Protein AF-A0AAV6VQ07-F1 (afdb_monomer_lite)

Secondary structure (DSSP, 8-state):
--EEEEEEEEEE-TTT--EEEEEEEEEEEEETTTEEEEEEEEPPPTTS--S--PPPHHHHHHHHHHHHT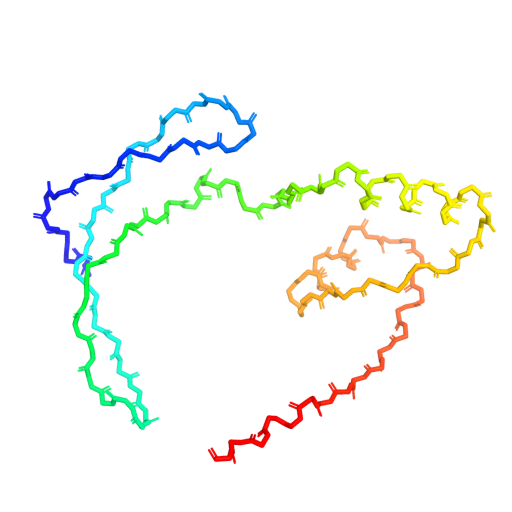TPPP-----HHHHHHHHHH--S----------------

Radius of gyration: 20.07 Å; chains: 1; bounding box: 42×41×46 Å

Structure (mmCIF, N/CA/C/O backbone):
data_AF-A0AAV6VQ07-F1
#
_entry.id   AF-A0AAV6VQ07-F1
#
loop_
_atom_site.group_PDB
_atom_site.id
_atom_site.type_symbol
_atom_site.label_atom_id
_atom_site.label_alt_id
_atom_site.label_comp_id
_atom_site.label_asym_id
_atom_site.label_entity_id
_atom_site.label_seq_id
_atom_site.pdbx_PDB_ins_code
_atom_site.Cartn_x
_atom_site.Cartn_y
_atom_site.Cartn_z
_atom_site.occupancy
_atom_site.B_iso_or_equiv
_atom_site.auth_seq_id
_atom_site.auth_comp_id
_atom_site.auth_asym_id
_atom_site.auth_atom_id
_atom_site.pdbx_PDB_model_num
ATOM 1 N N . MET A 1 1 ? -23.800 -0.566 6.906 1.00 53.81 1 MET A N 1
ATOM 2 C CA . MET A 1 1 ? -23.339 0.775 7.315 1.00 53.81 1 MET A CA 1
ATOM 3 C C . MET A 1 1 ? -21.974 0.573 7.939 1.00 53.81 1 MET A C 1
ATOM 5 O O . MET A 1 1 ? -21.853 -0.316 8.771 1.00 53.81 1 MET A O 1
ATOM 9 N N . GLU A 1 2 ? -20.950 1.256 7.445 1.00 67.69 2 GLU A N 1
ATOM 10 C CA . GLU A 1 2 ? -19.581 1.112 7.952 1.00 67.69 2 GLU A CA 1
ATOM 11 C C . GLU A 1 2 ? -19.479 1.786 9.331 1.00 67.69 2 GLU A C 1
ATOM 13 O O . GLU A 1 2 ? -19.973 2.901 9.507 1.00 67.69 2 GLU A O 1
ATOM 18 N N . ASP A 1 3 ? -18.890 1.100 10.318 1.00 87.06 3 ASP A N 1
ATOM 19 C CA . ASP A 1 3 ? -18.737 1.598 11.696 1.00 87.06 3 ASP A CA 1
ATOM 20 C C . ASP A 1 3 ? -17.501 2.506 11.798 1.00 87.06 3 ASP A C 1
ATOM 22 O O . ASP A 1 3 ? -16.455 2.146 12.351 1.00 87.06 3 ASP A O 1
ATOM 26 N N . TYR A 1 4 ? -17.599 3.670 11.155 1.00 90.88 4 TYR A N 1
ATOM 27 C CA . TYR A 1 4 ? -16.566 4.698 11.177 1.00 90.88 4 TYR A CA 1
ATOM 28 C C . TYR A 1 4 ? -16.308 5.184 12.601 1.00 90.88 4 TYR A C 1
ATOM 30 O O . TYR A 1 4 ? -17.229 5.523 13.340 1.00 90.88 4 TYR A O 1
ATOM 38 N N . THR A 1 5 ? -15.035 5.281 12.982 1.00 93.56 5 THR A N 1
ATOM 39 C CA . THR A 1 5 ? -14.655 5.710 14.335 1.00 93.56 5 THR A CA 1
ATOM 40 C C . THR A 1 5 ? -14.559 7.225 14.489 1.00 93.56 5 THR A C 1
ATOM 42 O O . THR A 1 5 ? -14.398 7.710 15.606 1.00 93.56 5 THR A O 1
ATOM 45 N N . GLY A 1 6 ? -14.624 7.971 13.380 1.00 93.44 6 GLY A N 1
ATOM 46 C CA . GLY A 1 6 ? -14.331 9.407 13.328 1.00 93.44 6 GLY A CA 1
ATOM 47 C C . GLY A 1 6 ? -12.831 9.733 13.292 1.00 93.44 6 GLY A C 1
ATOM 48 O O . GLY A 1 6 ? -12.463 10.891 13.117 1.00 93.44 6 GLY A O 1
ATOM 49 N N . GLU A 1 7 ? -11.960 8.729 13.424 1.00 94.69 7 GLU A N 1
ATOM 50 C CA . GLU A 1 7 ? -10.514 8.883 13.267 1.00 94.69 7 GLU A CA 1
ATOM 51 C C . GLU A 1 7 ? -10.121 8.825 11.784 1.00 94.69 7 GLU A C 1
ATOM 53 O O . GLU A 1 7 ? -10.799 8.207 10.957 1.00 94.69 7 GLU A O 1
ATOM 58 N N . VAL A 1 8 ? -8.984 9.439 11.455 1.00 94.75 8 VAL A N 1
ATOM 59 C CA . VAL A 1 8 ? -8.427 9.461 10.100 1.00 94.75 8 VAL A CA 1
ATOM 60 C C . VAL A 1 8 ? -6.926 9.194 10.117 1.00 94.75 8 VAL A C 1
ATOM 62 O O . VAL A 1 8 ? -6.236 9.522 11.083 1.00 94.75 8 VAL A O 1
ATOM 65 N N . VAL A 1 9 ? -6.409 8.627 9.029 1.00 94.00 9 VAL A N 1
ATOM 66 C CA . VAL A 1 9 ? -4.973 8.435 8.803 1.00 94.00 9 VAL A CA 1
ATOM 67 C C . VAL A 1 9 ? -4.545 9.106 7.503 1.00 94.00 9 VAL A C 1
ATOM 69 O O . VAL A 1 9 ? -5.254 9.054 6.501 1.00 94.00 9 VAL A O 1
ATOM 72 N N . TRP A 1 10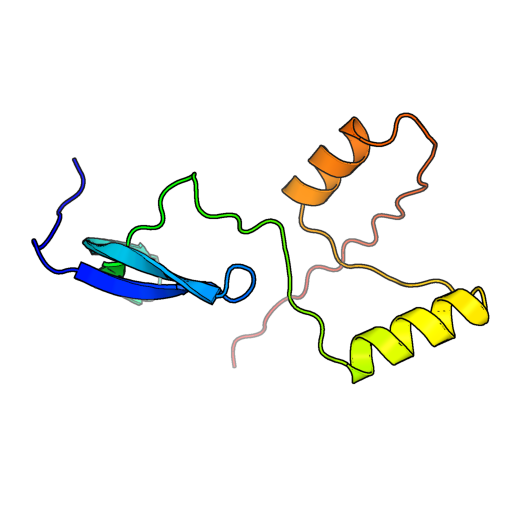 ? -3.368 9.728 7.508 1.00 92.25 10 TRP A N 1
ATOM 73 C CA . TRP A 1 10 ? -2.763 10.304 6.311 1.00 92.25 10 TRP A CA 1
ATOM 74 C C . TRP A 1 10 ? -1.761 9.324 5.718 1.00 92.25 10 TRP A C 1
ATOM 76 O O . TRP A 1 10 ? -0.778 8.963 6.363 1.00 92.25 10 TRP A O 1
ATOM 86 N N . VAL A 1 11 ? -2.004 8.899 4.482 1.00 88.25 11 VAL A N 1
ATOM 87 C CA . VAL A 1 11 ? -1.140 7.960 3.766 1.00 88.25 11 VAL A CA 1
ATOM 88 C C . VAL A 1 11 ? -0.501 8.669 2.587 1.00 88.25 11 VAL A C 1
ATOM 90 O O . VAL A 1 11 ? -1.187 9.295 1.782 1.00 88.25 11 VAL A O 1
ATOM 93 N N . LYS A 1 12 ? 0.822 8.564 2.473 1.00 87.56 12 LYS A N 1
ATOM 94 C CA . LYS A 1 12 ? 1.548 9.052 1.304 1.00 87.56 12 LYS A CA 1
ATOM 95 C C . LYS A 1 12 ? 1.450 8.019 0.186 1.00 87.56 12 LYS A C 1
ATOM 97 O O . LYS A 1 12 ? 1.900 6.888 0.360 1.00 87.56 12 LYS A O 1
ATOM 102 N N . GLN A 1 13 ? 0.873 8.396 -0.951 1.00 81.00 13 GLN A N 1
ATOM 103 C CA . GLN A 1 13 ? 0.832 7.519 -2.117 1.00 81.00 13 GLN A CA 1
ATOM 104 C C . GLN A 1 13 ? 2.215 7.430 -2.755 1.00 81.00 13 GLN A C 1
ATOM 106 O O . GLN A 1 13 ? 2.920 8.429 -2.908 1.00 81.00 13 GLN A O 1
ATOM 111 N N . ALA A 1 14 ? 2.597 6.212 -3.128 1.00 78.25 14 ALA A N 1
ATOM 112 C CA . ALA A 1 14 ? 3.947 5.936 -3.593 1.00 78.25 14 ALA A CA 1
ATOM 113 C C . ALA A 1 14 ? 4.238 6.528 -4.987 1.00 78.25 14 ALA A C 1
ATOM 115 O O . ALA A 1 14 ? 5.384 6.851 -5.276 1.00 78.25 14 ALA A O 1
ATOM 116 N N . LEU A 1 15 ? 3.206 6.701 -5.824 1.00 77.69 15 LEU A N 1
ATOM 117 C CA . LEU A 1 15 ? 3.332 7.195 -7.203 1.00 77.69 15 LEU A CA 1
ATOM 118 C C . LEU A 1 15 ? 3.115 8.703 -7.320 1.00 77.69 15 LEU A C 1
ATOM 120 O O . LEU A 1 15 ? 3.883 9.391 -7.980 1.00 77.69 15 LEU A O 1
ATOM 124 N N . GLU A 1 16 ? 2.079 9.225 -6.668 1.00 76.81 16 GLU A N 1
ATOM 125 C CA . GLU A 1 16 ? 1.625 10.599 -6.905 1.00 76.81 16 GLU A CA 1
ATOM 126 C C . GLU A 1 16 ? 2.257 11.620 -5.948 1.00 76.81 16 GLU A C 1
ATOM 128 O O . GLU A 1 16 ? 1.975 12.808 -6.045 1.00 76.81 16 GLU A O 1
ATOM 133 N N . ASN A 1 17 ? 3.100 11.180 -5.001 1.00 77.75 17 ASN A N 1
ATOM 134 C CA . ASN A 1 17 ? 3.703 11.999 -3.933 1.00 77.75 17 ASN A CA 1
ATOM 135 C C . ASN A 1 17 ? 2.687 12.827 -3.105 1.00 77.75 17 ASN A C 1
ATOM 137 O O . ASN A 1 17 ? 3.080 13.629 -2.257 1.00 77.75 17 ASN A O 1
ATOM 141 N N . ASN A 1 18 ? 1.391 12.595 -3.316 1.00 83.81 18 ASN A N 1
ATOM 142 C CA . ASN A 1 18 ? 0.274 13.211 -2.627 1.00 83.81 18 ASN A CA 1
ATOM 143 C C . ASN A 1 18 ? -0.023 12.461 -1.325 1.00 83.81 18 ASN A C 1
ATOM 145 O O . ASN A 1 18 ? 0.191 11.248 -1.207 1.00 83.81 18 ASN A O 1
ATOM 149 N N . PHE A 1 19 ? -0.540 13.191 -0.339 1.00 86.00 19 PHE A N 1
ATOM 150 C CA . PHE A 1 19 ? -1.078 12.608 0.884 1.00 86.00 19 PHE A CA 1
ATOM 151 C C . PHE A 1 19 ? -2.588 12.449 0.749 1.00 86.00 19 PHE A C 1
ATOM 153 O O . PHE A 1 19 ? -3.284 13.390 0.372 1.00 86.00 19 PHE A O 1
ATOM 160 N N . ARG A 1 20 ? -3.099 11.269 1.100 1.00 86.56 20 ARG A N 1
ATOM 161 C CA . ARG A 1 20 ? -4.532 10.979 1.124 1.00 86.56 20 ARG A CA 1
ATOM 162 C C . ARG A 1 20 ? -4.994 10.753 2.557 1.00 86.56 20 ARG A C 1
ATOM 164 O O . ARG A 1 20 ? -4.371 9.995 3.297 1.00 86.56 20 ARG A O 1
ATOM 171 N N . CYS A 1 21 ? -6.082 11.417 2.930 1.00 91.12 21 CYS A N 1
ATOM 172 C CA . CYS A 1 21 ? -6.762 11.210 4.202 1.00 91.12 21 CYS A CA 1
ATOM 173 C C . CYS A 1 21 ? -7.724 10.023 4.056 1.00 91.12 21 CYS A C 1
ATOM 175 O O . CYS A 1 21 ? -8.620 10.070 3.213 1.00 91.12 21 CYS A O 1
ATOM 177 N N . LEU A 1 22 ? -7.514 8.958 4.829 1.00 91.31 22 LEU A N 1
ATOM 178 C CA . LEU A 1 22 ? -8.357 7.763 4.833 1.00 91.31 22 LEU A CA 1
ATOM 179 C C . LEU A 1 22 ? -9.110 7.659 6.165 1.00 91.31 22 LEU A C 1
ATOM 181 O O . LEU A 1 22 ? -8.475 7.739 7.223 1.00 91.31 22 LEU A O 1
ATOM 185 N N . PRO A 1 23 ? -10.437 7.463 6.144 1.00 93.50 23 PRO A N 1
ATOM 186 C CA . PRO A 1 23 ? -11.208 7.258 7.360 1.00 93.50 23 PRO A CA 1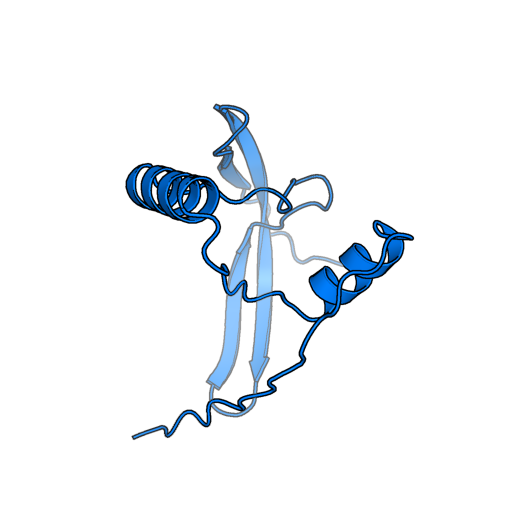
ATOM 187 C C . PRO A 1 23 ? -10.906 5.889 7.974 1.00 93.50 23 PRO A C 1
ATOM 189 O O . PRO A 1 23 ? -10.631 4.918 7.266 1.00 93.50 23 PRO A O 1
ATOM 192 N N . ILE A 1 24 ? -10.975 5.804 9.301 1.00 95.38 24 ILE A N 1
ATOM 193 C CA . ILE A 1 24 ? -10.814 4.554 10.045 1.00 95.38 24 ILE A CA 1
ATOM 194 C C . ILE A 1 24 ? -12.191 4.013 10.433 1.00 95.38 24 ILE A C 1
ATOM 196 O O . ILE A 1 24 ? -13.065 4.752 10.890 1.00 95.38 24 ILE A O 1
ATOM 200 N N . ALA A 1 25 ? -12.374 2.704 10.284 1.00 95.44 25 ALA A N 1
ATOM 201 C CA . ALA A 1 25 ? -13.557 1.997 10.748 1.00 95.44 25 ALA A CA 1
ATOM 202 C C . ALA A 1 25 ? -13.193 0.813 11.639 1.00 95.44 25 ALA A C 1
ATOM 204 O O . ALA A 1 25 ? -12.125 0.205 11.508 1.00 95.44 25 ALA A O 1
ATOM 205 N N . LYS A 1 26 ? -14.103 0.476 12.552 1.00 95.69 26 LYS A N 1
ATOM 206 C CA . LYS A 1 26 ? -14.052 -0.783 13.289 1.00 95.69 26 LYS A CA 1
ATOM 207 C C . LYS A 1 26 ? -14.507 -1.905 12.369 1.00 95.69 26 LYS A C 1
ATOM 209 O O . LYS A 1 26 ? -15.569 -1.832 11.758 1.00 95.69 26 LYS A O 1
ATOM 214 N N . ILE A 1 27 ? -13.707 -2.957 12.309 1.00 93.69 27 ILE A N 1
ATOM 215 C CA . ILE A 1 27 ? -14.031 -4.178 11.586 1.00 93.69 27 ILE A CA 1
ATOM 216 C C . ILE A 1 27 ? -13.945 -5.366 12.536 1.00 93.69 27 ILE A C 1
ATOM 218 O O . ILE A 1 27 ? -13.106 -5.413 13.439 1.00 93.69 27 ILE A O 1
ATOM 222 N N . VAL A 1 28 ? -14.836 -6.324 12.319 1.00 93.88 28 VAL A N 1
ATOM 223 C CA . VAL A 1 28 ? -14.848 -7.599 13.026 1.00 93.88 28 VAL A CA 1
ATOM 224 C C . VAL A 1 28 ? -14.485 -8.673 12.013 1.00 93.88 28 VAL A C 1
ATOM 226 O O . VAL A 1 28 ? -15.155 -8.827 10.994 1.00 93.88 28 VAL A O 1
ATOM 229 N N . LEU A 1 29 ? -13.382 -9.368 12.267 1.00 92.50 29 LEU A N 1
ATOM 230 C CA . LEU A 1 29 ? -12.922 -10.497 11.476 1.00 92.50 29 LEU A CA 1
ATOM 231 C C . LEU A 1 29 ? -13.283 -11.777 12.221 1.00 92.50 29 LEU A C 1
ATOM 233 O O . LEU A 1 29 ? -12.798 -12.014 13.327 1.00 92.50 29 LEU A O 1
ATOM 237 N N . GLU A 1 30 ? -14.108 -12.609 11.600 1.00 93.50 30 GLU A N 1
ATOM 238 C CA . GLU A 1 30 ? -14.488 -13.913 12.134 1.00 93.50 30 GLU A CA 1
ATOM 239 C C . GLU A 1 30 ? -13.856 -15.020 11.294 1.00 93.50 30 GLU A C 1
ATOM 241 O O . GLU A 1 30 ? -13.885 -14.981 10.061 1.00 93.50 30 GLU A O 1
ATOM 246 N N . GLY A 1 31 ? -13.280 -16.026 11.949 1.00 90.69 31 GLY A N 1
ATOM 247 C CA . GLY A 1 31 ? -12.756 -17.183 11.239 1.00 90.69 31 GLY A CA 1
ATOM 248 C C . GLY A 1 31 ? -12.467 -18.388 12.117 1.00 90.69 31 GLY A C 1
ATOM 249 O O . GLY A 1 31 ? -12.176 -18.300 13.313 1.00 90.69 31 GLY A O 1
ATOM 250 N N . VAL A 1 32 ? -12.540 -19.557 11.484 1.00 87.69 32 VAL A N 1
ATOM 251 C CA . VAL A 1 32 ? -12.277 -20.842 12.132 1.00 87.69 32 VAL A CA 1
ATOM 252 C C . VAL A 1 32 ? -10.788 -20.921 12.483 1.00 87.69 32 VAL A C 1
ATOM 254 O O . VAL A 1 32 ? -9.937 -20.891 11.599 1.00 87.69 32 VAL A O 1
ATOM 257 N N . GLY A 1 33 ? -10.478 -21.013 13.778 1.00 90.06 33 GLY A N 1
ATOM 258 C CA . GLY A 1 33 ? -9.115 -21.158 14.304 1.00 90.06 33 GLY A CA 1
ATOM 259 C C . GLY A 1 33 ? -8.562 -19.927 15.027 1.00 90.06 33 GLY A C 1
ATOM 260 O O . GLY A 1 33 ? -7.762 -20.093 15.940 1.00 90.06 33 GLY A O 1
ATOM 261 N N . PHE A 1 34 ? -9.017 -18.717 14.692 1.00 88.56 34 PHE A N 1
ATOM 262 C CA . PHE A 1 34 ? -8.632 -17.483 15.401 1.00 88.56 34 PHE A CA 1
ATOM 263 C C . PHE A 1 34 ? -9.809 -16.774 16.087 1.00 88.56 34 PHE A C 1
ATOM 265 O O . PHE A 1 34 ? -9.608 -15.773 16.771 1.00 88.56 34 PHE A O 1
ATOM 272 N N . GLY A 1 35 ? -11.027 -17.310 15.960 1.00 92.56 35 GLY A N 1
ATOM 273 C CA . GLY A 1 35 ? -12.206 -16.799 16.652 1.00 92.56 35 GLY A CA 1
ATOM 274 C C . GLY A 1 35 ? -12.689 -15.473 16.067 1.00 92.56 35 GLY A C 1
ATOM 275 O O . GLY A 1 35 ? -12.823 -15.346 14.850 1.00 92.56 35 GLY A O 1
ATOM 276 N N . CYS A 1 36 ? -12.971 -14.511 16.947 1.00 94.12 36 CYS A N 1
ATOM 277 C CA . CYS A 1 36 ? -13.451 -13.174 16.606 1.00 94.12 36 CYS A CA 1
ATOM 278 C C . CYS A 1 36 ? -12.384 -12.134 16.968 1.00 94.12 36 CYS A C 1
ATOM 280 O O . CYS A 1 36 ? -11.983 -12.021 18.128 1.00 94.12 36 CYS A O 1
ATOM 282 N N . ILE A 1 37 ? -11.919 -11.385 15.968 1.00 94.94 37 ILE A N 1
ATOM 283 C CA . ILE A 1 37 ? -10.937 -10.312 16.124 1.00 94.94 37 ILE A CA 1
ATOM 284 C C . ILE A 1 37 ? -11.613 -8.992 15.784 1.00 94.94 37 ILE A C 1
ATOM 286 O O . ILE A 1 37 ? -11.983 -8.749 14.636 1.00 94.94 37 ILE A O 1
ATOM 290 N N . GLN A 1 38 ? -11.713 -8.110 16.772 1.00 93.94 38 GLN A N 1
ATOM 291 C CA . GLN A 1 38 ? -12.117 -6.730 16.550 1.00 93.94 38 GLN A CA 1
ATOM 292 C C . GLN A 1 38 ? -10.874 -5.864 16.348 1.00 93.94 38 GLN A C 1
ATOM 294 O O . GLN A 1 38 ? -9.968 -5.858 17.179 1.00 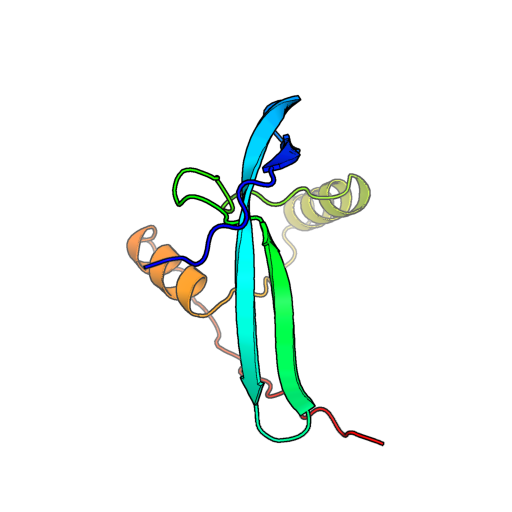93.94 38 GLN A O 1
ATOM 299 N N . THR A 1 39 ? -10.826 -5.120 15.246 1.00 95.00 39 THR A N 1
ATOM 300 C CA . THR A 1 39 ? -9.711 -4.217 14.946 1.00 95.00 39 THR A CA 1
ATOM 301 C C . THR A 1 39 ? -10.191 -2.935 14.272 1.00 95.00 39 THR A C 1
ATOM 303 O O . THR A 1 39 ? -11.341 -2.827 13.849 1.00 95.00 39 THR A O 1
ATOM 306 N N . LYS A 1 40 ? -9.310 -1.938 14.199 1.00 94.75 40 LYS A N 1
ATOM 307 C CA . LYS A 1 40 ? -9.514 -0.703 13.441 1.00 94.75 40 LYS A CA 1
ATOM 308 C C . LYS A 1 40 ? -8.711 -0.784 12.147 1.00 94.75 40 LYS A C 1
ATOM 310 O O . LYS A 1 40 ? -7.530 -1.123 12.182 1.00 94.75 40 LYS A O 1
ATOM 315 N N . ALA A 1 41 ? -9.331 -0.450 11.024 1.00 94.06 41 ALA A N 1
ATOM 316 C CA . ALA A 1 41 ? -8.680 -0.444 9.720 1.00 94.06 41 ALA A CA 1
ATOM 317 C C . ALA A 1 41 ? -8.988 0.851 8.969 1.00 94.06 41 ALA A C 1
ATOM 319 O O . ALA A 1 41 ? -10.090 1.387 9.067 1.00 94.06 41 ALA A O 1
ATOM 320 N N . ALA A 1 42 ? -8.007 1.342 8.212 1.00 93.25 42 ALA A N 1
ATOM 321 C CA . ALA A 1 42 ? -8.238 2.413 7.255 1.00 93.25 42 ALA A CA 1
ATOM 322 C C . ALA A 1 42 ? -9.063 1.872 6.083 1.00 93.25 42 ALA A C 1
ATOM 324 O O . ALA A 1 42 ? -8.738 0.815 5.536 1.00 93.25 42 ALA A O 1
ATOM 325 N N . ILE A 1 43 ? -10.112 2.592 5.696 1.00 90.00 43 ILE A N 1
ATOM 326 C CA . ILE A 1 43 ? -10.917 2.237 4.531 1.00 90.00 43 ILE A CA 1
ATOM 327 C C . ILE A 1 43 ? -10.261 2.815 3.285 1.00 90.00 43 ILE A C 1
ATOM 329 O O . ILE A 1 43 ? -9.981 4.012 3.194 1.00 90.00 43 ILE A O 1
ATOM 333 N N . LEU A 1 44 ? -10.029 1.936 2.315 1.00 87.25 44 LEU A N 1
ATOM 334 C CA . LEU A 1 44 ? -9.576 2.321 0.994 1.00 87.25 44 LEU A CA 1
ATOM 335 C C . LEU A 1 44 ? -10.789 2.559 0.099 1.00 87.25 44 LEU A C 1
ATOM 337 O O . LEU A 1 44 ? -11.593 1.656 -0.109 1.00 87.25 44 LEU A O 1
ATOM 341 N N . ASP A 1 45 ? -10.909 3.767 -0.432 1.00 81.25 45 ASP A N 1
ATOM 342 C CA . ASP A 1 45 ? -11.907 4.068 -1.455 1.00 81.25 45 ASP A CA 1
ATOM 343 C C . ASP A 1 45 ? -11.479 3.494 -2.821 1.00 81.25 45 ASP A C 1
ATOM 345 O O . ASP A 1 45 ? -10.287 3.398 -3.123 1.00 81.25 45 ASP A O 1
ATOM 349 N N . ASN A 1 46 ? -12.461 3.143 -3.654 1.00 79.06 46 ASN A N 1
ATOM 350 C CA . ASN A 1 46 ? -12.285 2.557 -4.985 1.00 79.06 46 ASN A CA 1
ATOM 351 C C . ASN A 1 46 ? -11.509 3.466 -5.948 1.00 79.06 46 ASN A C 1
ATOM 353 O O . ASN A 1 46 ? -11.041 2.995 -6.981 1.00 79.06 46 ASN A O 1
ATOM 357 N N . SER A 1 47 ? -11.369 4.756 -5.630 1.00 76.38 47 SER A N 1
ATOM 358 C CA . SER A 1 47 ? -10.523 5.667 -6.396 1.00 76.38 47 SER A CA 1
ATOM 359 C C . SER A 1 47 ? -9.022 5.487 -6.125 1.00 76.38 47 SER A C 1
ATOM 361 O O . SER A 1 47 ? -8.225 6.133 -6.804 1.00 76.38 47 SER A O 1
ATOM 363 N N . VAL A 1 48 ? -8.605 4.706 -5.114 1.00 75.12 48 VAL A N 1
ATOM 364 C CA . VAL A 1 48 ? -7.175 4.424 -4.935 1.00 75.12 48 VAL A CA 1
ATOM 365 C C . VAL A 1 48 ? -6.733 3.427 -5.979 1.00 75.12 48 VAL A C 1
ATOM 367 O O . VAL A 1 48 ? -7.142 2.267 -5.977 1.00 75.12 48 VAL A O 1
ATOM 370 N N . ASP A 1 49 ? -5.828 3.889 -6.825 1.00 73.75 49 ASP A N 1
ATOM 371 C CA . ASP A 1 49 ? -5.173 3.042 -7.793 1.00 73.75 49 ASP A CA 1
ATOM 372 C C . ASP A 1 49 ? -4.250 2.025 -7.098 1.00 73.75 49 ASP A C 1
ATOM 374 O O . ASP A 1 49 ? -3.230 2.368 -6.496 1.00 73.75 49 ASP A O 1
ATOM 378 N N . MET A 1 50 ? -4.647 0.754 -7.175 1.00 75.44 50 MET A N 1
ATOM 379 C CA . MET A 1 50 ? -3.855 -0.408 -6.763 1.00 75.44 50 MET A CA 1
ATOM 380 C C . MET A 1 50 ? -3.330 -1.211 -7.965 1.00 75.44 50 MET A C 1
ATOM 382 O O . MET A 1 50 ? -2.835 -2.326 -7.790 1.00 75.44 50 MET A O 1
ATOM 386 N N . GLU A 1 51 ? -3.483 -0.709 -9.193 1.00 74.88 51 GLU A N 1
ATOM 387 C CA . GLU A 1 51 ? -3.066 -1.417 -10.409 1.00 74.88 51 GLU A CA 1
ATOM 388 C C . GLU A 1 51 ? -1.547 -1.380 -10.609 1.00 74.88 51 GLU A C 1
ATOM 390 O O . GLU A 1 51 ? -0.984 -2.245 -11.284 1.00 74.88 51 GLU A O 1
ATOM 395 N N . HIS A 1 52 ? -0.877 -0.412 -9.990 1.00 76.62 52 HIS A N 1
ATOM 396 C CA . HIS A 1 52 ? 0.549 -0.190 -10.142 1.00 76.62 52 HIS A CA 1
ATOM 397 C C . HIS A 1 52 ? 1.350 -0.799 -8.989 1.00 76.62 52 HIS A C 1
ATOM 399 O O . HIS A 1 52 ? 1.101 -0.544 -7.810 1.00 76.62 52 HIS A O 1
ATOM 405 N N . TYR A 1 53 ? 2.376 -1.568 -9.348 1.00 79.06 53 TYR A N 1
ATOM 406 C CA . TYR A 1 53 ? 3.370 -2.089 -8.416 1.00 79.06 53 TYR A CA 1
ATOM 407 C C . TYR A 1 53 ? 4.683 -1.336 -8.600 1.00 79.06 53 T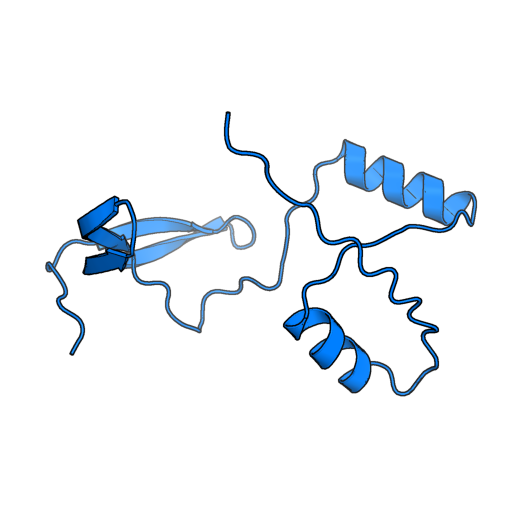YR A C 1
ATOM 409 O O . TYR A 1 53 ? 5.121 -1.111 -9.727 1.00 79.06 53 TYR A O 1
ATOM 417 N N . LEU A 1 54 ? 5.341 -0.990 -7.495 1.00 82.19 54 LEU A N 1
ATOM 418 C CA . LEU A 1 54 ? 6.710 -0.492 -7.541 1.00 82.19 54 LEU A CA 1
ATOM 419 C C . LEU A 1 54 ? 7.676 -1.667 -7.655 1.00 82.19 54 LEU A C 1
ATOM 421 O O . LEU A 1 54 ? 7.669 -2.578 -6.825 1.00 82.19 54 LEU A O 1
ATOM 425 N N . LEU A 1 55 ? 8.518 -1.625 -8.680 1.00 86.81 55 LEU A N 1
ATOM 426 C CA . LEU A 1 55 ? 9.603 -2.573 -8.859 1.00 86.81 55 LEU A CA 1
ATOM 427 C C . LEU A 1 55 ? 10.897 -1.974 -8.308 1.00 86.81 55 LEU A C 1
ATOM 429 O O . LEU A 1 55 ? 11.200 -0.809 -8.550 1.00 86.81 55 LEU A O 1
ATOM 433 N N . GLY A 1 56 ? 11.677 -2.773 -7.582 1.00 91.06 56 GLY A N 1
ATOM 434 C CA . GLY A 1 56 ? 13.021 -2.360 -7.187 1.00 91.06 56 GLY A CA 1
ATOM 435 C C . GLY A 1 56 ? 13.951 -2.270 -8.401 1.00 91.06 56 GLY A C 1
ATOM 436 O O . GLY A 1 56 ? 13.808 -3.049 -9.344 1.00 91.06 56 GLY A O 1
ATOM 437 N N . ASN A 1 57 ? 14.936 -1.369 -8.344 1.00 94.69 57 ASN A N 1
ATOM 438 C CA . ASN A 1 57 ? 15.885 -1.121 -9.439 1.00 94.69 57 ASN A CA 1
ATOM 439 C C . ASN A 1 57 ? 16.562 -2.406 -9.940 1.00 94.69 57 ASN A C 1
ATOM 441 O O . ASN A 1 57 ? 16.596 -2.656 -11.137 1.00 94.69 57 ASN A O 1
ATOM 445 N N . TYR A 1 58 ? 17.008 -3.272 -9.027 1.00 95.31 58 TYR A N 1
ATOM 446 C CA . TYR A 1 58 ? 17.624 -4.550 -9.391 1.00 95.31 58 TYR A CA 1
ATOM 447 C C . TYR A 1 58 ? 16.675 -5.463 -10.181 1.00 95.31 58 TYR A C 1
ATOM 449 O O . TYR A 1 58 ? 17.068 -6.090 -11.161 1.00 95.31 58 TYR A O 1
ATOM 457 N N . THR A 1 59 ? 15.402 -5.532 -9.784 1.00 93.69 59 THR A N 1
ATOM 458 C CA . THR A 1 59 ? 14.401 -6.322 -10.512 1.00 93.69 59 THR A CA 1
ATOM 459 C C . THR A 1 59 ? 14.140 -5.724 -11.893 1.00 93.69 59 THR A C 1
ATOM 461 O O . THR A 1 59 ? 13.932 -6.474 -12.842 1.00 93.69 59 THR A O 1
ATOM 464 N N . GLN A 1 60 ? 14.172 -4.393 -12.017 1.00 93.00 60 GLN A N 1
ATOM 465 C CA . GLN A 1 60 ? 14.031 -3.704 -13.298 1.00 93.00 60 GLN A CA 1
ATOM 466 C C . GLN A 1 60 ? 15.196 -4.061 -14.233 1.00 93.00 60 GLN A C 1
ATOM 468 O O . GLN A 1 60 ? 14.957 -4.559 -15.330 1.00 93.00 60 GLN A O 1
ATOM 473 N N . GLU A 1 61 ? 16.438 -3.936 -13.757 1.00 95.38 61 GLU A N 1
ATOM 474 C CA . GLU A 1 61 ? 17.646 -4.336 -14.494 1.00 95.38 61 GLU A CA 1
ATOM 475 C C . GLU A 1 61 ? 17.611 -5.816 -14.900 1.00 95.38 61 GLU A C 1
ATOM 477 O O . GLU A 1 61 ? 17.928 -6.172 -16.037 1.00 95.38 61 GLU A O 1
ATOM 482 N N . LEU A 1 62 ? 17.170 -6.692 -13.993 1.00 93.56 62 LEU A N 1
ATOM 483 C CA . LEU A 1 62 ? 17.033 -8.117 -14.271 1.00 93.56 62 LEU A CA 1
ATOM 484 C C . LEU A 1 62 ? 16.009 -8.371 -15.385 1.00 93.56 62 LEU A C 1
ATOM 486 O O . LEU A 1 62 ? 16.307 -9.113 -16.320 1.00 93.56 62 LEU A O 1
ATOM 490 N N . ILE A 1 63 ? 14.831 -7.743 -15.329 1.00 92.56 63 ILE A N 1
ATOM 491 C CA . ILE A 1 63 ? 13.811 -7.861 -16.381 1.00 92.56 63 ILE A CA 1
ATOM 492 C C . ILE A 1 63 ? 14.350 -7.351 -17.718 1.00 92.56 63 ILE A C 1
ATOM 494 O O . ILE A 1 63 ? 14.119 -7.990 -18.746 1.00 92.56 63 ILE A O 1
ATOM 498 N N . ASP A 1 64 ? 15.079 -6.238 -17.716 1.00 93.69 64 ASP A N 1
ATOM 499 C CA . ASP A 1 64 ? 15.644 -5.664 -18.934 1.00 93.69 64 ASP A CA 1
ATOM 500 C C . ASP A 1 64 ? 16.719 -6.578 -19.537 1.00 93.69 64 ASP A C 1
ATOM 502 O O . ASP A 1 64 ? 16.716 -6.808 -20.747 1.00 93.69 64 ASP A O 1
ATOM 506 N N . SER A 1 65 ? 17.550 -7.216 -18.705 1.00 94.62 65 SER A N 1
ATOM 507 C CA . SER A 1 65 ? 18.514 -8.225 -19.163 1.00 94.62 65 SER A CA 1
ATOM 508 C C . SER A 1 65 ? 17.833 -9.473 -19.744 1.00 94.62 65 SER A C 1
ATOM 510 O O . SER A 1 65 ? 18.255 -9.986 -20.780 1.00 94.62 65 SER A O 1
ATOM 512 N N . ILE A 1 66 ? 16.741 -9.943 -19.130 1.00 93.75 66 ILE A N 1
ATOM 513 C CA . ILE A 1 66 ? 15.958 -11.095 -19.605 1.00 93.75 66 ILE A CA 1
ATOM 514 C C . ILE A 1 66 ? 15.326 -10.778 -20.963 1.00 93.75 66 ILE A C 1
ATOM 516 O O . ILE A 1 66 ? 15.408 -11.596 -21.881 1.00 93.75 66 ILE A O 1
ATOM 520 N N . LYS A 1 67 ? 14.742 -9.580 -21.108 1.00 91.31 67 LYS A N 1
ATOM 521 C CA . LYS A 1 67 ? 14.171 -9.093 -22.372 1.00 91.31 67 LYS A CA 1
ATOM 522 C C . LYS A 1 67 ? 15.235 -8.976 -23.458 1.00 91.31 67 LYS A C 1
ATOM 524 O O . LYS A 1 67 ? 15.010 -9.453 -24.565 1.00 91.31 67 LYS A O 1
ATOM 529 N N . HIS A 1 68 ? 16.390 -8.390 -23.139 1.00 94.62 68 HIS A N 1
ATOM 530 C CA . HIS A 1 68 ? 17.506 -8.256 -24.075 1.00 94.62 68 HIS A CA 1
ATOM 531 C C . HIS A 1 68 ? 17.993 -9.622 -24.574 1.00 94.62 68 HIS A C 1
ATOM 533 O O . HIS A 1 68 ? 18.175 -9.823 -25.771 1.00 94.62 68 HIS A O 1
ATOM 539 N N . ASN A 1 69 ? 18.106 -10.593 -23.666 1.00 93.62 69 ASN A N 1
ATOM 540 C CA . ASN A 1 69 ? 18.534 -11.953 -23.983 1.00 93.62 69 ASN A CA 1
ATOM 541 C C . ASN A 1 69 ? 17.404 -12.846 -24.536 1.00 93.62 69 ASN A C 1
ATOM 543 O O . ASN A 1 69 ? 17.619 -14.042 -24.725 1.00 93.62 69 ASN A O 1
ATOM 547 N N . SER A 1 70 ? 16.203 -12.295 -24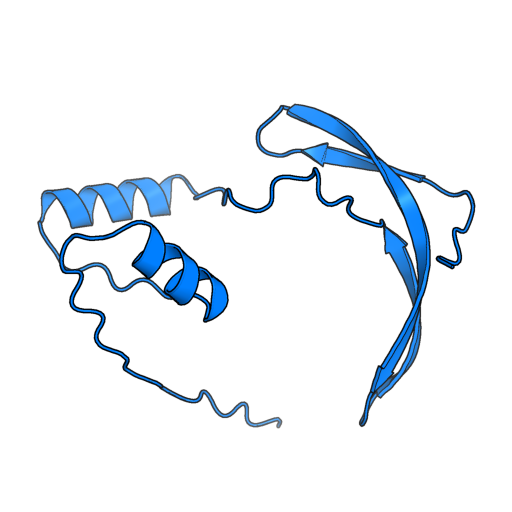.777 1.00 90.19 70 SER A N 1
ATOM 548 C CA . SER A 1 70 ? 15.012 -13.021 -25.255 1.00 90.19 70 SER A CA 1
ATOM 549 C C . SER A 1 70 ? 14.692 -14.290 -24.451 1.00 90.19 70 SER A C 1
ATOM 551 O O . SER A 1 70 ? 14.201 -15.286 -24.987 1.00 90.19 70 SER A O 1
ATOM 553 N N . GLN A 1 71 ? 14.982 -14.271 -23.150 1.00 88.38 71 GLN A N 1
ATOM 554 C CA . GLN A 1 71 ? 14.719 -15.396 -22.263 1.00 88.38 71 GLN A CA 1
ATOM 555 C C . GLN A 1 71 ? 13.258 -15.382 -21.788 1.00 88.38 71 GLN A C 1
ATOM 557 O O . GLN A 1 71 ? 12.675 -14.313 -21.587 1.00 88.38 71 GLN A O 1
ATOM 562 N N . PRO A 1 72 ? 12.637 -16.556 -21.577 1.00 87.56 72 PRO A N 1
ATOM 563 C CA . PRO A 1 72 ? 11.262 -16.622 -21.105 1.00 87.56 72 PRO A CA 1
ATOM 564 C C . PRO A 1 72 ? 11.155 -16.133 -19.654 1.00 87.56 72 PRO A C 1
ATOM 566 O O . PRO A 1 72 ? 11.780 -16.683 -18.747 1.00 87.56 72 PRO A O 1
ATOM 569 N N . LEU A 1 73 ? 10.306 -15.128 -19.429 1.00 85.94 73 LEU A N 1
ATOM 570 C CA . LEU A 1 73 ? 9.961 -14.638 -18.097 1.00 85.94 73 LEU A CA 1
ATOM 571 C C . LEU A 1 73 ? 8.688 -15.329 -17.597 1.00 85.94 73 LEU A C 1
ATOM 573 O O . LEU A 1 73 ? 7.613 -15.176 -18.175 1.00 85.94 73 LEU A O 1
ATOM 577 N N . ASN A 1 74 ? 8.794 -16.054 -16.485 1.00 85.75 74 ASN A N 1
ATOM 578 C CA . ASN A 1 74 ? 7.632 -16.645 -15.827 1.00 85.75 74 ASN A CA 1
ATOM 579 C C . ASN A 1 74 ? 6.995 -15.626 -14.880 1.00 85.75 74 ASN A C 1
ATOM 581 O O . ASN A 1 74 ? 7.589 -15.263 -13.866 1.00 85.75 74 ASN A O 1
ATOM 585 N N . VAL A 1 75 ? 5.773 -15.196 -15.192 1.00 82.31 75 VAL A N 1
ATOM 586 C CA . VAL A 1 75 ? 5.014 -14.244 -14.371 1.00 82.31 75 VAL A CA 1
ATOM 587 C C . VAL A 1 75 ? 3.904 -14.974 -13.625 1.00 82.31 75 VAL A C 1
ATOM 589 O O . VAL A 1 75 ? 3.159 -15.769 -14.200 1.00 82.31 75 VAL A O 1
ATOM 592 N N . VAL A 1 76 ? 3.772 -14.689 -12.331 1.00 84.44 76 VAL A N 1
ATOM 593 C CA . VAL A 1 76 ? 2.644 -15.158 -11.524 1.00 84.44 76 VAL A CA 1
ATOM 594 C C . VAL A 1 76 ? 1.546 -14.106 -11.586 1.00 84.44 76 VAL A C 1
ATOM 596 O O . VAL A 1 76 ? 1.753 -12.965 -11.189 1.00 84.44 76 VAL A O 1
ATOM 599 N N . VAL A 1 77 ? 0.374 -14.501 -12.073 1.00 80.50 77 VAL A N 1
ATOM 600 C CA . VAL A 1 77 ? -0.810 -13.638 -12.152 1.00 80.50 77 VAL A CA 1
ATOM 601 C C . VAL A 1 77 ? -1.928 -14.196 -11.282 1.00 80.50 77 VAL A C 1
ATOM 603 O O . VAL A 1 77 ? -2.115 -15.414 -11.187 1.00 80.50 77 VAL A O 1
ATOM 606 N N . THR A 1 78 ? -2.705 -13.318 -10.649 1.00 82.56 78 THR A N 1
ATOM 607 C CA . THR A 1 78 ? -3.909 -13.736 -9.920 1.00 82.56 78 THR A CA 1
ATOM 608 C C . THR A 1 78 ? -5.024 -14.137 -10.891 1.00 82.56 78 THR A C 1
ATOM 610 O O . THR A 1 78 ? -4.996 -13.828 -12.085 1.00 82.56 78 THR A O 1
ATOM 613 N N . ARG A 1 79 ? -6.050 -14.843 -10.392 1.00 77.75 79 ARG A N 1
ATOM 614 C CA . ARG A 1 79 ? -7.180 -15.289 -11.230 1.00 77.75 79 ARG A CA 1
ATOM 615 C C . ARG A 1 79 ? -7.927 -14.122 -11.882 1.00 77.75 79 ARG A C 1
ATOM 617 O O . ARG A 1 79 ? -8.300 -14.241 -13.046 1.00 77.75 79 ARG A O 1
ATOM 624 N N . SER A 1 80 ? -8.118 -13.020 -11.158 1.00 75.31 80 SER A N 1
ATOM 625 C CA . SER A 1 80 ? -8.776 -11.812 -11.667 1.00 75.31 80 SER A CA 1
ATOM 626 C C . SER A 1 80 ? -7.924 -11.099 -12.719 1.00 75.31 80 SER A C 1
ATOM 628 O O . SER A 1 80 ? -8.439 -10.736 -13.774 1.00 75.31 80 SER A O 1
ATOM 630 N N . GLN A 1 81 ? -6.611 -10.981 -12.497 1.00 77.38 81 GLN A N 1
ATOM 631 C CA . GLN A 1 81 ? -5.674 -10.411 -13.475 1.00 77.38 81 GLN A CA 1
ATOM 632 C C . GLN A 1 81 ? -5.630 -11.232 -14.770 1.00 77.38 81 GLN A C 1
ATOM 634 O O . GLN A 1 81 ? -5.688 -10.671 -15.860 1.00 77.38 81 GLN A O 1
ATOM 639 N N . ALA A 1 82 ? -5.613 -12.566 -14.668 1.00 81.56 82 ALA A N 1
ATOM 640 C CA . ALA A 1 82 ? -5.659 -13.449 -15.833 1.00 81.56 82 ALA A CA 1
ATOM 641 C C . ALA A 1 82 ? -6.980 -13.349 -16.616 1.00 81.56 82 ALA A C 1
ATOM 643 O O . ALA A 1 82 ? -7.007 -13.671 -17.802 1.00 81.56 82 ALA A O 1
ATOM 644 N N . HIS A 1 83 ? -8.077 -12.948 -15.967 1.00 76.81 83 HIS A N 1
ATOM 645 C CA . HIS A 1 83 ? -9.352 -12.709 -16.639 1.00 76.81 83 HIS A CA 1
ATOM 646 C C . HIS A 1 83 ? -9.323 -11.385 -17.411 1.00 76.81 83 HIS A C 1
ATOM 648 O O . HIS A 1 83 ? -9.538 -11.399 -18.619 1.00 76.81 83 HIS A O 1
ATOM 654 N N . ARG A 1 84 ? -8.913 -10.290 -16.754 1.00 74.88 84 ARG A N 1
ATOM 655 C CA . ARG A 1 84 ? -8.750 -8.959 -17.373 1.00 74.88 84 ARG A CA 1
ATOM 656 C C . ARG A 1 84 ? -7.741 -8.953 -18.525 1.00 74.88 84 ARG A C 1
ATOM 658 O O . ARG A 1 84 ? -7.936 -8.275 -19.526 1.00 74.88 84 ARG A O 1
ATOM 665 N N . GLY A 1 85 ? -6.653 -9.715 -18.402 1.00 65.25 85 GLY A N 1
ATOM 666 C CA . GLY A 1 85 ? -5.633 -9.818 -19.448 1.00 65.25 85 GLY A CA 1
ATOM 667 C C . GLY A 1 85 ? -6.184 -10.380 -20.760 1.00 65.25 85 GLY A C 1
ATOM 668 O O . GLY A 1 85 ? -5.857 -9.866 -21.820 1.00 65.25 85 GLY A O 1
ATOM 669 N N . LYS A 1 86 ? -7.082 -11.372 -20.690 1.00 64.06 86 LYS A N 1
ATOM 670 C CA . LYS A 1 86 ? -7.711 -11.977 -21.876 1.00 64.06 86 LYS A CA 1
ATOM 671 C C . LYS A 1 86 ? -8.658 -11.028 -22.605 1.00 64.06 86 LYS A C 1
ATOM 673 O O . LYS A 1 86 ? -8.769 -11.123 -23.816 1.00 64.06 86 LYS A O 1
ATOM 678 N N . GLU A 1 87 ? -9.315 -10.128 -21.878 1.00 58.84 87 GLU A N 1
ATOM 679 C CA . GLU A 1 87 ? -10.183 -9.095 -22.462 1.00 58.84 87 GLU A CA 1
ATOM 680 C C . GLU A 1 87 ? -9.366 -8.008 -23.174 1.00 58.84 87 GLU A C 1
ATOM 682 O O . GLU A 1 87 ? -9.805 -7.457 -24.179 1.00 58.84 87 GLU A O 1
ATOM 687 N N . ARG A 1 88 ? -8.153 -7.723 -22.679 1.00 55.81 88 ARG A N 1
ATOM 688 C CA . ARG A 1 88 ? -7.226 -6.747 -23.276 1.00 55.81 88 ARG A CA 1
ATOM 689 C C . ARG A 1 88 ? -6.444 -7.302 -24.472 1.00 55.81 88 ARG A C 1
ATOM 691 O O . ARG A 1 88 ? -5.983 -6.522 -25.300 1.00 55.81 88 ARG A O 1
ATOM 698 N N . THR A 1 89 ? -6.287 -8.622 -24.588 1.00 50.28 89 THR A N 1
ATOM 699 C CA . THR A 1 89 ? -5.535 -9.262 -25.675 1.00 50.28 89 THR A CA 1
ATOM 700 C C . THR A 1 89 ? -6.455 -10.098 -26.566 1.00 50.28 89 THR A C 1
ATOM 702 O O . THR A 1 89 ? -6.529 -11.316 -26.423 1.00 50.28 89 THR A O 1
ATOM 705 N N . ASN A 1 90 ? -7.061 -9.472 -27.578 1.00 43.94 90 ASN A N 1
ATOM 706 C CA . ASN A 1 90 ? -7.540 -10.190 -28.773 1.00 43.94 90 ASN A CA 1
ATOM 707 C C . ASN A 1 90 ? -6.372 -10.724 -29.648 1.00 43.94 90 ASN A C 1
ATOM 709 O O . ASN A 1 90 ? -6.589 -11.139 -30.781 1.00 43.94 90 ASN A O 1
ATOM 713 N N . GLY A 1 91 ? -5.133 -10.714 -29.138 1.00 41.78 91 GLY A N 1
ATOM 714 C CA . GLY A 1 91 ? -3.957 -11.342 -29.737 1.00 41.78 91 GLY A CA 1
ATOM 715 C C . GLY A 1 91 ? -3.465 -12.496 -28.865 1.00 41.78 91 GLY A C 1
ATOM 716 O O . GLY A 1 91 ? -3.390 -12.375 -27.643 1.00 41.78 91 GLY A O 1
ATOM 717 N N . GLU A 1 92 ? -3.174 -13.628 -29.497 1.00 46.56 92 GLU A N 1
ATOM 718 C CA . GLU A 1 92 ? -2.869 -14.919 -28.879 1.00 46.56 92 GLU A CA 1
ATOM 719 C C . GLU A 1 92 ? -1.732 -14.859 -27.839 1.00 46.56 92 GLU A C 1
ATOM 721 O O . GLU A 1 92 ? -0.552 -14.808 -28.175 1.00 46.56 92 GLU A O 1
ATOM 726 N N . VAL A 1 93 ? -2.076 -14.961 -26.551 1.00 49.16 93 VAL A N 1
ATOM 727 C CA . VAL A 1 93 ? -1.118 -15.294 -25.487 1.00 49.16 93 VAL A CA 1
ATOM 728 C C . VAL A 1 93 ? -1.377 -16.730 -25.041 1.00 49.16 93 VAL A C 1
ATOM 730 O O . VAL A 1 93 ? -2.382 -17.031 -24.390 1.00 49.16 93 VAL A O 1
ATOM 733 N N . LYS A 1 94 ? -0.461 -17.645 -25.383 1.00 43.62 94 LYS A N 1
ATOM 734 C CA . LYS A 1 94 ? -0.513 -19.053 -24.963 1.00 43.62 94 LYS A CA 1
ATOM 735 C C . LYS A 1 94 ? -0.184 -19.161 -23.469 1.00 43.62 94 LYS A C 1
ATOM 737 O O . LYS A 1 94 ? 0.955 -19.378 -23.073 1.00 43.62 94 LYS A O 1
ATOM 742 N N . LEU A 1 95 ? -1.200 -18.980 -22.629 1.00 50.94 95 LEU A N 1
ATOM 743 C CA . LEU A 1 95 ? -1.095 -19.069 -21.174 1.00 50.94 95 LEU A CA 1
ATOM 744 C C . LEU A 1 95 ? -1.018 -20.548 -20.737 1.00 50.94 95 LEU A C 1
ATOM 746 O O . LEU A 1 95 ? -2.050 -21.210 -20.599 1.00 50.94 95 LEU A O 1
ATOM 750 N N . GLU A 1 96 ? 0.182 -21.090 -20.504 1.00 48.19 96 GLU A N 1
ATOM 751 C CA . GLU A 1 96 ? 0.321 -22.424 -19.900 1.00 48.19 96 GLU A CA 1
ATOM 752 C C . GLU A 1 96 ? -0.068 -22.362 -18.412 1.00 48.19 96 GLU A C 1
ATOM 754 O O . GLU A 1 96 ? 0.603 -21.753 -17.579 1.00 48.19 96 GLU A O 1
ATOM 759 N N . ARG A 1 97 ? -1.185 -23.000 -18.051 1.00 47.59 97 ARG A N 1
ATOM 760 C CA . ARG A 1 97 ? -1.662 -23.071 -16.665 1.00 47.59 97 ARG A CA 1
ATOM 761 C C . ARG A 1 97 ? -0.996 -24.219 -15.914 1.00 47.59 97 ARG A C 1
ATOM 763 O O . ARG A 1 97 ? -1.579 -25.293 -15.781 1.00 47.59 97 ARG A O 1
ATOM 770 N N . LYS A 1 98 ? 0.181 -23.982 -15.335 1.00 50.31 98 LYS A N 1
ATOM 771 C CA . LYS A 1 98 ? 0.784 -24.927 -14.381 1.00 50.31 98 LYS A CA 1
ATOM 772 C C . LYS A 1 98 ? 0.298 -24.645 -12.958 1.00 50.31 98 LYS A C 1
ATOM 774 O O . LYS A 1 98 ? 0.901 -23.898 -12.195 1.00 50.31 98 LYS A O 1
ATOM 779 N N . SER A 1 99 ? -0.837 -25.243 -12.600 1.00 46.44 99 SER A N 1
ATOM 780 C CA . SER A 1 99 ? -1.429 -25.123 -11.263 1.00 46.44 99 SER A CA 1
ATOM 781 C C . SER A 1 99 ? -0.658 -25.976 -10.251 1.00 46.44 99 SER A C 1
ATOM 783 O O . SER A 1 99 ? -0.954 -27.156 -10.075 1.00 46.44 99 SER A O 1
ATOM 785 N N . ARG A 1 100 ? 0.324 -25.394 -9.553 1.00 52.66 100 ARG A N 1
ATOM 786 C CA . ARG A 1 100 ? 0.929 -26.024 -8.368 1.00 52.66 100 ARG A CA 1
ATOM 787 C C . ARG A 1 100 ? 0.244 -25.511 -7.104 1.00 52.66 100 ARG A C 1
ATOM 789 O O . ARG A 1 100 ? 0.392 -24.355 -6.725 1.00 52.66 100 ARG A O 1
ATOM 796 N N . ARG A 1 101 ? -0.521 -26.390 -6.452 1.00 44.72 101 ARG A N 1
ATOM 797 C CA . ARG A 1 101 ? -1.122 -26.144 -5.137 1.00 44.72 101 ARG A CA 1
ATOM 798 C C . ARG A 1 101 ? -0.015 -26.263 -4.091 1.00 44.72 101 ARG A C 1
ATOM 800 O O . ARG A 1 101 ? 0.427 -27.371 -3.794 1.00 44.72 101 ARG A O 1
ATOM 807 N N . ILE A 1 102 ? 0.459 -25.136 -3.568 1.00 54.19 102 ILE A N 1
ATOM 808 C CA . ILE A 1 102 ? 1.412 -25.133 -2.455 1.00 54.19 102 ILE A CA 1
ATOM 809 C C . ILE A 1 102 ? 0.622 -25.531 -1.205 1.00 54.19 102 ILE A C 1
ATOM 811 O O . ILE A 1 102 ? -0.197 -24.762 -0.707 1.00 54.19 102 ILE A O 1
ATOM 815 N N . ARG A 1 103 ? 0.778 -26.780 -0.757 1.00 37.78 103 ARG A N 1
ATOM 816 C CA . ARG A 1 103 ? 0.226 -27.236 0.522 1.00 37.78 103 ARG A CA 1
ATOM 817 C C . ARG A 1 103 ? 1.130 -26.682 1.617 1.00 37.78 103 ARG A C 1
ATOM 819 O O . ARG A 1 103 ? 2.246 -27.165 1.776 1.00 37.78 103 ARG A O 1
ATOM 826 N N . GLY A 1 104 ? 0.672 -25.653 2.326 1.00 37.41 104 GLY A N 1
ATOM 827 C CA . GLY A 1 104 ? 1.309 -25.237 3.570 1.00 37.41 104 GLY A CA 1
ATOM 828 C C . GLY A 1 104 ? 1.128 -26.347 4.602 1.00 37.41 104 GLY A C 1
ATOM 829 O O . GLY A 1 104 ? -0.003 -26.677 4.949 1.00 37.41 104 GLY A O 1
ATOM 830 N N . SER A 1 105 ? 2.226 -26.955 5.046 1.00 44.53 105 SER A N 1
ATOM 831 C CA . SER A 1 105 ? 2.227 -27.765 6.262 1.00 44.53 105 SER A CA 1
ATOM 832 C C . SER A 1 105 ? 2.413 -26.797 7.420 1.00 44.53 105 SER A C 1
ATOM 834 O O . SER A 1 105 ? 3.490 -26.217 7.547 1.00 44.53 105 SER A O 1
ATOM 836 N N . LEU A 1 106 ? 1.382 -26.609 8.246 1.00 43.81 106 LEU A N 1
ATOM 837 C CA . LEU A 1 106 ? 1.612 -26.097 9.593 1.00 43.81 106 LEU A CA 1
ATOM 838 C C . LEU A 1 106 ? 2.433 -27.161 10.336 1.00 43.81 106 LEU A C 1
ATOM 840 O O . LEU A 1 106 ? 2.084 -28.342 10.292 1.00 43.81 106 LEU A O 1
ATOM 844 N N . ARG A 1 107 ? 3.570 -26.749 10.895 1.00 42.44 107 ARG A N 1
ATOM 845 C CA . ARG A 1 107 ? 4.288 -27.503 11.924 1.00 42.44 107 ARG A CA 1
ATOM 846 C C . ARG A 1 107 ? 3.791 -27.044 13.280 1.00 42.44 107 ARG A C 1
ATOM 848 O O . ARG A 1 107 ? 3.501 -25.831 13.385 1.00 42.44 107 ARG A O 1
#

Sequence (107 aa):
MEDYTGEVVWVKQALENNFRCLPIAKIVLEGVGFGCIQTKAAILDNSVDMEHYLLGNYTQELIDSIKHNSQPLNVVVTRSQAHRGKERTNGEVKLERKSRRIRGSLR

pLDDT: mean 78.8, std 17.59, range [37.41, 95.69]

Foldseek 3Di:
DFAFPPDWDWDQDPPPSDTDIFTKTWDWDADDPPGIDIDIDTDDDPPDDPVDDDDDPVVVVVVVVCVVVVHDDDDDDDPVRVVVVVVVDPDDDPDDDPDDDPDDDDD

Organism: NCBI:txid931172